Protein AF-A0A354XJ70-F1 (afdb_monomer_lite)

Radius of gyration: 15.44 Å; chains: 1; bounding box: 41×44×39 Å

pLDDT: mean 83.79, std 15.52, range [35.34, 97.5]

Structure (mmCIF, N/CA/C/O backbone):
data_AF-A0A354XJ70-F1
#
_entry.id   AF-A0A354XJ70-F1
#
loop_
_atom_site.group_PDB
_atom_site.id
_atom_site.type_symbol
_atom_site.label_atom_id
_atom_site.label_alt_id
_atom_site.label_comp_id
_atom_site.label_asym_id
_atom_site.label_entity_id
_atom_site.label_seq_id
_atom_site.pdbx_PDB_ins_code
_atom_site.Cartn_x
_atom_site.Cartn_y
_atom_site.Cartn_z
_atom_site.occupancy
_atom_site.B_iso_or_equiv
_atom_site.auth_seq_id
_atom_site.auth_comp_id
_atom_site.auth_asym_id
_atom_site.auth_atom_id
_atom_site.pdbx_PDB_model_num
ATOM 1 N N . MET A 1 1 ? -7.867 14.031 13.992 1.00 35.34 1 MET A N 1
ATOM 2 C CA . MET A 1 1 ? -6.759 14.788 13.379 1.00 35.34 1 MET A CA 1
ATOM 3 C C . MET A 1 1 ? -6.838 14.568 11.885 1.00 35.34 1 MET A C 1
ATOM 5 O O . MET A 1 1 ? -7.020 13.428 11.475 1.00 35.34 1 MET A O 1
ATOM 9 N N . SER A 1 2 ? -6.814 15.648 11.110 1.00 39.38 2 SER A N 1
ATOM 10 C CA . SER A 1 2 ? -6.895 15.632 9.650 1.00 39.38 2 SER A CA 1
ATOM 11 C C . SER A 1 2 ? -5.679 14.893 9.101 1.00 39.38 2 SER A C 1
ATOM 13 O O . SER A 1 2 ? -4.547 15.293 9.358 1.00 39.38 2 SER A O 1
ATOM 15 N N . GLN A 1 3 ? -5.914 13.779 8.419 1.00 54.03 3 GLN A N 1
ATOM 16 C CA . GLN A 1 3 ? -4.873 12.991 7.770 1.00 54.03 3 GLN A CA 1
ATOM 17 C C . GLN A 1 3 ? -4.188 13.893 6.738 1.00 54.03 3 GLN A C 1
ATOM 19 O O . GLN A 1 3 ? -4.875 14.513 5.924 1.00 54.03 3 GLN A O 1
ATOM 24 N N . ALA A 1 4 ? -2.862 14.038 6.813 1.00 54.91 4 ALA A N 1
ATOM 25 C CA . ALA A 1 4 ? -2.135 14.845 5.840 1.00 54.91 4 ALA A CA 1
ATOM 26 C C . ALA A 1 4 ? -2.405 14.288 4.430 1.00 54.91 4 ALA A C 1
ATOM 28 O O . ALA A 1 4 ? -2.408 13.063 4.257 1.00 54.91 4 ALA A O 1
ATOM 29 N N . PRO A 1 5 ? -2.671 15.144 3.430 1.00 60.88 5 PRO A N 1
ATOM 30 C CA . PRO A 1 5 ? -2.999 14.670 2.099 1.00 60.88 5 PRO A CA 1
ATOM 31 C C . PRO A 1 5 ? -1.815 13.882 1.536 1.00 60.88 5 PRO A C 1
ATOM 33 O O . PRO A 1 5 ? -0.694 14.385 1.440 1.00 60.88 5 PRO A O 1
ATOM 36 N N . LEU A 1 6 ? -2.084 12.647 1.108 1.00 66.31 6 LEU A N 1
ATOM 37 C CA . LEU A 1 6 ? -1.125 11.756 0.445 1.00 66.31 6 LEU A CA 1
ATOM 38 C C . LEU A 1 6 ? -0.556 12.369 -0.856 1.00 66.31 6 LEU A C 1
ATOM 40 O O . LEU A 1 6 ? 0.336 11.793 -1.467 1.00 66.31 6 LEU A O 1
ATOM 44 N N . GLN A 1 7 ? -1.031 13.539 -1.288 1.00 57.16 7 GLN A N 1
ATOM 45 C CA . GLN A 1 7 ? -0.558 14.313 -2.441 1.00 57.16 7 GLN A CA 1
ATOM 46 C C . GLN A 1 7 ? 0.951 14.618 -2.405 1.00 57.16 7 GLN A C 1
ATOM 48 O O . GLN A 1 7 ? 1.561 14.808 -3.455 1.00 57.16 7 GLN A O 1
ATOM 53 N N . GLN A 1 8 ? 1.563 14.657 -1.216 1.00 57.31 8 GLN A N 1
ATOM 54 C CA . GLN A 1 8 ? 3.010 14.855 -1.055 1.00 57.31 8 GLN A CA 1
ATOM 55 C C . GLN A 1 8 ? 3.828 13.557 -1.150 1.00 57.31 8 GLN A C 1
ATOM 57 O O . GLN A 1 8 ? 5.057 13.614 -1.161 1.00 57.31 8 GLN A O 1
ATOM 62 N N . PHE A 1 9 ? 3.171 12.398 -1.228 1.00 63.69 9 PHE A N 1
ATOM 63 C CA . PHE A 1 9 ? 3.837 11.106 -1.330 1.00 63.69 9 PHE A CA 1
ATOM 64 C C . PHE A 1 9 ? 4.522 10.975 -2.697 1.00 63.69 9 PHE A C 1
ATOM 66 O O . PHE A 1 9 ? 3.886 11.113 -3.744 1.00 63.69 9 PHE A O 1
ATOM 73 N N . TYR A 1 10 ? 5.833 10.737 -2.692 1.00 61.09 10 TYR A N 1
ATOM 74 C CA . TYR A 1 10 ? 6.639 10.629 -3.904 1.00 61.09 10 TYR A CA 1
ATOM 75 C C . TYR A 1 10 ? 7.762 9.632 -3.702 1.00 61.09 10 TYR A C 1
ATOM 77 O O . TYR A 1 10 ? 8.671 9.866 -2.906 1.00 61.09 10 TYR A O 1
ATOM 85 N N . ILE A 1 11 ? 7.762 8.567 -4.495 1.00 59.56 11 ILE A N 1
ATOM 86 C CA . ILE A 1 11 ? 8.884 7.640 -4.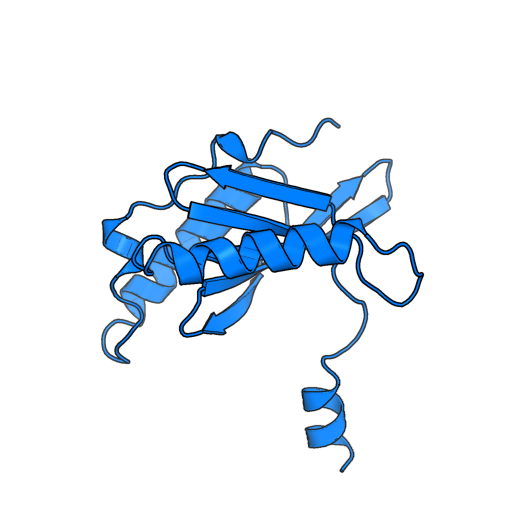541 1.00 59.56 11 ILE A CA 1
ATOM 87 C C . ILE A 1 11 ? 9.675 7.909 -5.828 1.00 59.56 11 ILE A C 1
ATOM 89 O O . ILE A 1 11 ? 9.082 7.829 -6.904 1.00 59.56 11 ILE A O 1
ATOM 93 N N . PRO A 1 12 ? 10.982 8.232 -5.750 1.00 53.38 12 PRO A N 1
ATOM 94 C CA . PRO A 1 12 ? 11.798 8.521 -6.922 1.00 53.38 12 PRO A CA 1
ATOM 95 C C . PRO A 1 12 ? 11.736 7.408 -7.970 1.00 53.38 12 PRO A C 1
ATOM 97 O O . PRO A 1 12 ? 11.971 6.235 -7.671 1.00 53.38 12 PRO A O 1
ATOM 100 N N . GLU A 1 13 ? 11.435 7.811 -9.203 1.00 51.59 13 GLU A N 1
ATOM 101 C CA . GLU A 1 13 ? 11.166 6.957 -10.364 1.00 51.59 13 GLU A CA 1
ATOM 102 C C . GLU A 1 13 ? 12.289 5.945 -10.632 1.00 51.59 13 GLU A C 1
ATOM 104 O O . GLU A 1 13 ? 12.015 4.760 -10.856 1.00 51.59 13 GLU A O 1
ATOM 109 N N . GLU A 1 14 ? 13.547 6.372 -10.463 1.00 51.81 14 GLU A N 1
ATOM 110 C CA . GLU A 1 14 ? 14.729 5.520 -10.609 1.00 51.81 14 GLU A CA 1
ATOM 111 C C . GLU A 1 14 ? 14.663 4.278 -9.716 1.00 51.81 14 GLU A C 1
ATOM 113 O O . GLU A 1 14 ? 15.073 3.209 -10.144 1.00 51.81 14 GLU A O 1
ATOM 118 N N . GLN A 1 15 ? 14.084 4.357 -8.513 1.00 50.97 15 GLN A N 1
ATOM 119 C CA . GLN A 1 15 ? 14.069 3.240 -7.562 1.00 50.97 15 GLN A CA 1
ATOM 120 C C . GLN A 1 15 ? 12.966 2.199 -7.839 1.00 50.97 15 GLN A C 1
ATOM 122 O O . GLN A 1 15 ? 12.982 1.116 -7.253 1.00 50.97 15 GLN A O 1
ATOM 127 N N . SER A 1 16 ? 12.018 2.494 -8.735 1.00 47.84 16 SER A N 1
ATOM 128 C CA . SER A 1 16 ? 10.867 1.625 -9.035 1.00 47.84 16 SER A CA 1
ATOM 129 C C . SER A 1 16 ? 11.147 0.552 -10.104 1.00 47.84 16 SER A C 1
ATOM 131 O O . SER A 1 16 ? 10.494 -0.498 -10.127 1.00 47.84 16 SER A O 1
ATOM 133 N N . VAL A 1 17 ? 12.146 0.787 -10.965 1.00 48.72 17 VAL A N 1
ATOM 134 C CA . VAL A 1 17 ? 12.510 -0.072 -12.109 1.00 48.72 17 VAL A CA 1
ATOM 135 C C . VAL A 1 17 ? 13.138 -1.399 -11.656 1.00 48.72 17 VAL A C 1
ATOM 137 O O . VAL A 1 17 ? 12.938 -2.438 -12.282 1.00 48.72 17 VAL A O 1
ATOM 140 N N . TYR A 1 18 ? 13.854 -1.411 -10.529 1.00 51.78 18 TYR A N 1
ATOM 141 C CA . TYR A 1 18 ? 14.787 -2.491 -10.159 1.00 51.78 18 TYR A CA 1
ATOM 142 C C . TYR A 1 18 ? 14.151 -3.797 -9.667 1.00 51.78 18 TYR A C 1
ATOM 144 O O . TYR A 1 18 ? 14.835 -4.708 -9.212 1.00 51.78 18 TYR A O 1
ATOM 152 N N . LEU A 1 19 ? 12.828 -3.909 -9.721 1.00 51.09 19 LEU A N 1
ATOM 153 C CA . LEU A 1 19 ? 12.083 -4.913 -8.963 1.00 51.09 19 LEU A CA 1
ATOM 154 C C . LEU A 1 19 ? 11.569 -6.068 -9.831 1.00 51.09 19 LEU A C 1
ATOM 156 O O . LEU A 1 19 ? 10.578 -6.703 -9.466 1.00 51.09 19 LEU A O 1
ATOM 160 N N . LEU A 1 20 ? 12.242 -6.305 -10.963 1.00 50.47 20 LEU A N 1
ATOM 161 C CA . LEU A 1 20 ? 11.996 -7.396 -11.914 1.00 50.47 20 LEU A CA 1
ATOM 162 C C . LEU A 1 20 ? 13.053 -8.516 -11.862 1.00 50.47 20 LEU A C 1
ATOM 164 O O . LEU A 1 20 ? 12.810 -9.575 -12.427 1.00 50.47 20 LEU A O 1
ATOM 168 N N . SER A 1 21 ? 14.187 -8.344 -11.166 1.00 48.66 21 SER A N 1
ATOM 169 C CA . SER A 1 21 ? 15.190 -9.411 -11.015 1.00 48.66 21 SER A CA 1
ATOM 170 C C . SER A 1 21 ? 15.553 -9.667 -9.548 1.00 48.66 21 SER A C 1
ATOM 172 O O . SER A 1 21 ? 15.540 -8.765 -8.710 1.00 48.66 21 SER A O 1
ATOM 174 N N . HIS A 1 22 ? 15.885 -10.921 -9.226 1.00 51.22 22 HIS A N 1
ATOM 175 C CA . HIS A 1 22 ? 16.338 -11.362 -7.899 1.00 51.22 22 HIS A CA 1
ATOM 176 C C . HIS A 1 22 ? 17.657 -10.709 -7.439 1.00 51.22 22 HIS A C 1
ATOM 178 O O . HIS A 1 22 ? 18.082 -10.932 -6.307 1.00 51.22 22 HIS A O 1
ATOM 184 N N . HIS A 1 23 ? 18.308 -9.911 -8.291 1.00 49.44 23 HIS A N 1
ATOM 185 C CA . HIS A 1 23 ? 19.694 -9.497 -8.102 1.00 49.44 23 HIS A CA 1
ATOM 186 C C . HIS A 1 23 ? 19.905 -8.300 -7.162 1.00 49.44 23 HIS A C 1
ATOM 188 O O . HIS A 1 23 ? 21.028 -8.105 -6.714 1.00 49.44 23 HIS A O 1
ATOM 194 N N . ASP A 1 24 ? 18.865 -7.542 -6.790 1.00 61.94 24 ASP A N 1
ATOM 195 C CA . ASP A 1 24 ? 19.036 -6.316 -5.990 1.00 61.94 24 ASP A CA 1
ATOM 196 C C . ASP A 1 24 ? 18.145 -6.264 -4.733 1.00 61.94 24 ASP A C 1
ATOM 198 O O . ASP A 1 24 ? 17.361 -5.337 -4.506 1.00 61.94 24 ASP A O 1
ATOM 202 N N . ALA A 1 25 ? 18.304 -7.255 -3.847 1.00 65.12 25 ALA A N 1
ATOM 203 C CA . ALA A 1 25 ? 17.643 -7.293 -2.535 1.00 65.12 25 ALA A CA 1
ATOM 204 C C . ALA A 1 25 ? 17.907 -6.031 -1.685 1.00 65.12 25 ALA A C 1
ATOM 206 O O . ALA A 1 25 ? 17.034 -5.593 -0.935 1.00 65.12 25 ALA A O 1
ATOM 207 N N . ARG A 1 26 ? 19.090 -5.415 -1.834 1.00 72.62 26 ARG A N 1
ATOM 208 C CA . ARG A 1 26 ? 19.452 -4.168 -1.145 1.00 72.62 26 ARG A CA 1
ATOM 209 C C . ARG A 1 26 ? 18.584 -2.996 -1.603 1.00 72.62 26 ARG A C 1
ATOM 211 O O . ARG A 1 26 ? 17.984 -2.337 -0.767 1.00 72.62 26 ARG A O 1
ATOM 218 N N . LYS A 1 27 ? 18.417 -2.817 -2.916 1.00 70.38 27 LYS A N 1
ATOM 219 C CA . LYS A 1 27 ? 17.598 -1.730 -3.474 1.00 70.38 27 LYS A CA 1
ATOM 220 C C . LYS A 1 27 ? 16.120 -1.894 -3.132 1.00 70.38 27 LYS A C 1
ATOM 222 O O . LYS A 1 27 ? 15.456 -0.912 -2.826 1.00 70.38 27 LYS A O 1
ATOM 227 N N . LEU A 1 28 ? 15.611 -3.132 -3.120 1.00 72.62 28 LEU A N 1
ATOM 228 C CA . LEU A 1 28 ? 14.259 -3.405 -2.620 1.00 72.62 28 LEU A CA 1
ATOM 229 C C . LEU A 1 28 ? 14.116 -2.985 -1.154 1.00 72.62 28 LEU A C 1
ATOM 231 O O . LEU A 1 28 ? 13.124 -2.357 -0.800 1.00 72.62 28 LEU A O 1
ATOM 235 N N . LYS A 1 29 ? 15.087 -3.337 -0.307 1.00 79.75 29 LYS A N 1
ATOM 236 C CA . LYS A 1 29 ? 15.071 -2.974 1.112 1.00 79.75 29 LYS A CA 1
ATOM 237 C C . LYS A 1 29 ? 15.084 -1.456 1.300 1.00 79.75 29 LYS A C 1
ATOM 239 O O . LYS A 1 29 ? 14.301 -0.952 2.099 1.00 79.75 29 LYS A O 1
ATOM 244 N N . ASP A 1 30 ? 15.910 -0.748 0.537 1.00 81.25 30 ASP A N 1
ATOM 245 C CA . ASP A 1 30 ? 16.002 0.713 0.589 1.00 81.25 30 ASP A CA 1
ATOM 246 C C . ASP A 1 30 ? 14.689 1.370 0.129 1.00 81.25 30 ASP A C 1
ATOM 248 O O . ASP A 1 30 ? 14.183 2.279 0.785 1.00 81.25 30 ASP A O 1
ATOM 252 N N . TRP A 1 31 ? 14.073 0.847 -0.937 1.00 79.38 31 TRP A N 1
ATOM 253 C CA . TRP A 1 31 ? 12.768 1.298 -1.427 1.00 79.38 31 TRP A CA 1
ATOM 254 C C . TRP A 1 31 ? 11.656 1.082 -0.391 1.00 79.38 31 TRP A C 1
ATOM 256 O O . TRP A 1 31 ? 10.863 1.983 -0.118 1.00 79.38 31 TRP A O 1
ATOM 266 N N . VAL A 1 32 ? 11.619 -0.099 0.236 1.00 85.00 32 VAL A N 1
ATOM 267 C CA . VAL A 1 32 ? 10.662 -0.422 1.308 1.00 85.00 32 VAL A CA 1
ATOM 268 C C . VAL A 1 32 ? 10.848 0.518 2.496 1.00 85.00 32 VAL A C 1
ATOM 270 O O . VAL A 1 32 ? 9.861 1.060 2.992 1.00 85.00 32 VAL A O 1
ATOM 273 N N . ALA A 1 33 ? 12.093 0.762 2.909 1.00 88.25 33 ALA A N 1
ATOM 274 C CA . ALA A 1 33 ? 12.410 1.670 4.005 1.00 88.25 33 ALA A CA 1
ATOM 275 C C . ALA A 1 33 ? 11.981 3.113 3.697 1.00 88.25 33 ALA A C 1
ATOM 277 O O . ALA A 1 33 ? 11.409 3.780 4.560 1.00 88.25 33 ALA A O 1
ATOM 278 N N . LEU A 1 34 ? 12.186 3.583 2.463 1.00 87.44 34 LEU A N 1
ATOM 279 C CA . LEU A 1 34 ? 11.737 4.905 2.029 1.00 87.44 34 LEU A CA 1
ATOM 280 C C . LEU A 1 34 ? 10.207 5.030 2.093 1.00 87.44 34 LEU A C 1
ATOM 282 O O . LEU A 1 34 ? 9.693 6.011 2.629 1.00 87.44 34 LEU A O 1
ATOM 286 N N . CYS A 1 35 ? 9.476 4.026 1.603 1.00 87.12 35 CYS A N 1
ATOM 287 C CA . CYS A 1 35 ? 8.012 4.013 1.657 1.00 87.12 35 CYS A CA 1
ATOM 288 C C . CYS A 1 35 ? 7.498 4.006 3.098 1.00 87.12 35 CYS A C 1
ATOM 290 O O . CYS A 1 35 ? 6.580 4.753 3.437 1.00 87.12 35 CYS A O 1
ATOM 292 N N . GLN A 1 36 ? 8.112 3.188 3.959 1.00 92.12 36 GLN A N 1
ATOM 293 C CA . GLN A 1 36 ? 7.804 3.151 5.386 1.00 92.12 36 GLN A CA 1
ATOM 294 C C . GLN A 1 36 ? 8.048 4.512 6.045 1.00 92.12 36 GLN A C 1
ATOM 296 O O . GLN A 1 36 ? 7.197 4.977 6.797 1.00 92.12 36 GLN A O 1
ATOM 301 N N . ALA A 1 37 ? 9.161 5.181 5.732 1.00 91.56 37 ALA A N 1
ATOM 302 C CA . ALA A 1 37 ? 9.466 6.505 6.266 1.00 91.56 37 ALA A CA 1
ATOM 303 C C . ALA A 1 37 ? 8.444 7.564 5.817 1.00 91.56 37 ALA A C 1
ATOM 305 O O . ALA A 1 37 ? 7.976 8.346 6.642 1.00 91.56 37 ALA A O 1
ATOM 306 N N . GLN A 1 38 ? 8.042 7.561 4.543 1.00 89.62 38 GLN A N 1
ATOM 307 C CA . GLN A 1 38 ? 7.035 8.498 4.033 1.00 89.62 38 GLN A CA 1
ATOM 308 C C . GLN A 1 38 ? 5.651 8.256 4.644 1.00 89.62 38 GLN A C 1
ATOM 310 O O . GLN A 1 38 ? 4.991 9.198 5.075 1.00 89.62 38 GLN A O 1
ATOM 315 N N . LEU A 1 39 ? 5.215 6.997 4.754 1.00 92.44 39 LEU A N 1
ATOM 316 C CA . LEU A 1 39 ? 3.968 6.665 5.448 1.00 92.44 39 LEU A CA 1
ATOM 317 C C . LEU A 1 39 ? 4.036 7.053 6.937 1.00 92.44 39 LEU A C 1
ATOM 319 O O . LEU A 1 39 ? 3.055 7.553 7.486 1.00 92.44 39 LEU A O 1
ATOM 323 N N . ALA A 1 40 ? 5.192 6.905 7.588 1.00 94.25 40 ALA A N 1
ATOM 324 C CA . ALA A 1 40 ? 5.369 7.349 8.967 1.00 94.25 40 ALA A CA 1
ATOM 325 C C . ALA A 1 40 ? 5.236 8.875 9.110 1.00 94.25 40 ALA A C 1
ATOM 327 O O . ALA A 1 40 ? 4.563 9.347 10.024 1.00 94.25 40 ALA A O 1
ATOM 328 N N . GLN A 1 41 ? 5.799 9.650 8.176 1.00 91.81 41 GLN A N 1
ATOM 329 C CA . GLN A 1 41 ? 5.655 11.113 8.141 1.00 91.81 41 GLN A CA 1
ATOM 330 C C . GLN A 1 41 ? 4.201 11.567 7.959 1.00 91.81 41 GLN A C 1
ATOM 332 O O . GLN A 1 41 ? 3.812 12.611 8.475 1.00 91.81 41 GLN A O 1
ATOM 337 N N . LEU A 1 42 ? 3.378 10.763 7.282 1.00 90.06 42 LEU A N 1
ATOM 338 C CA . LEU A 1 42 ? 1.940 11.005 7.130 1.00 90.06 42 LEU A CA 1
ATOM 339 C C . LEU A 1 42 ? 1.113 10.605 8.368 1.00 90.06 42 LEU A C 1
ATOM 341 O O . LEU A 1 42 ? -0.111 10.732 8.357 1.00 90.06 42 LEU A O 1
ATOM 345 N N . GLY A 1 43 ? 1.763 10.139 9.440 1.00 92.75 43 GLY A N 1
ATOM 346 C CA . GLY A 1 43 ? 1.126 9.794 10.711 1.00 92.75 43 GLY A CA 1
ATOM 347 C C . GLY A 1 43 ? 0.695 8.331 10.837 1.00 92.75 43 GLY A C 1
ATOM 348 O O . GLY A 1 43 ? -0.019 7.989 11.782 1.00 92.75 43 GLY A O 1
ATOM 349 N N . TYR A 1 44 ? 1.112 7.456 9.917 1.00 95.56 44 TYR A N 1
ATOM 350 C CA . TYR A 1 44 ? 0.872 6.019 10.041 1.00 95.56 44 TYR A CA 1
ATOM 351 C C . TYR A 1 44 ? 1.956 5.332 10.878 1.00 95.56 44 TYR A C 1
ATOM 353 O O . TYR A 1 44 ? 3.096 5.769 10.977 1.00 95.56 44 TYR A O 1
ATOM 361 N N . SER A 1 45 ? 1.599 4.205 11.480 1.00 96.31 45 SER A N 1
ATOM 362 C CA . SER A 1 45 ? 2.465 3.392 12.336 1.00 96.31 45 SER A CA 1
ATOM 363 C C . SER A 1 45 ? 2.254 1.903 12.066 1.00 96.31 45 SER A C 1
ATOM 365 O O . SER A 1 45 ? 1.247 1.521 11.464 1.00 96.31 45 SER A O 1
ATOM 367 N N . ASN A 1 46 ? 3.167 1.052 12.548 1.00 95.75 46 ASN A N 1
ATOM 368 C CA . ASN A 1 46 ? 3.156 -0.399 12.297 1.00 95.75 46 ASN A CA 1
ATOM 369 C C . ASN A 1 46 ? 3.137 -0.713 10.792 1.00 95.75 46 ASN A C 1
ATOM 371 O O . ASN A 1 46 ? 2.286 -1.464 10.319 1.00 95.75 46 ASN A O 1
ATOM 375 N N . ILE A 1 47 ? 4.019 -0.047 10.041 1.00 96.50 47 ILE A N 1
ATOM 376 C CA . ILE A 1 47 ? 4.016 -0.105 8.582 1.00 96.50 47 ILE A CA 1
ATOM 377 C C . ILE A 1 47 ? 4.811 -1.321 8.114 1.00 96.50 47 ILE A C 1
ATOM 379 O O . ILE A 1 47 ? 5.997 -1.450 8.415 1.00 96.50 47 ILE A O 1
ATOM 383 N N . GLU A 1 48 ? 4.180 -2.181 7.330 1.00 94.44 48 GLU A N 1
ATOM 384 C CA . GLU A 1 48 ? 4.760 -3.436 6.849 1.00 94.44 48 GLU A CA 1
ATOM 385 C C . GLU A 1 48 ? 4.469 -3.634 5.362 1.00 94.44 48 GLU A C 1
ATOM 387 O O . GLU A 1 48 ? 3.370 -3.341 4.899 1.00 94.44 48 GLU A O 1
ATOM 392 N N . LEU A 1 49 ? 5.446 -4.140 4.603 1.00 92.12 49 LEU A N 1
ATOM 393 C CA . LEU A 1 49 ? 5.201 -4.619 3.244 1.00 92.12 49 LEU A CA 1
ATOM 394 C C . LEU A 1 49 ? 4.496 -5.979 3.340 1.00 92.12 49 LEU A C 1
ATOM 396 O O . LEU A 1 49 ? 5.094 -6.949 3.796 1.00 92.12 49 LEU A O 1
ATOM 400 N N . ILE A 1 50 ? 3.245 -6.046 2.892 1.00 91.62 50 ILE A N 1
ATOM 401 C CA . ILE A 1 50 ? 2.408 -7.258 2.942 1.00 91.62 50 ILE A CA 1
ATOM 402 C C . ILE A 1 50 ? 2.208 -7.903 1.569 1.00 91.62 50 ILE A C 1
ATOM 404 O O . ILE A 1 50 ? 1.691 -9.012 1.478 1.00 91.62 50 ILE A O 1
ATOM 408 N N . GLY A 1 51 ? 2.613 -7.225 0.494 1.00 88.19 51 GLY A N 1
ATOM 409 C CA . GLY A 1 51 ? 2.519 -7.757 -0.858 1.00 88.19 51 GLY A CA 1
ATOM 410 C C . GLY A 1 51 ? 3.451 -7.043 -1.827 1.00 88.19 51 GLY A C 1
ATOM 411 O O . GLY A 1 51 ? 3.674 -5.837 -1.744 1.00 88.19 51 GLY A O 1
ATOM 412 N N . LYS A 1 52 ? 3.995 -7.801 -2.774 1.00 87.56 52 LYS A N 1
ATOM 413 C CA . LYS A 1 52 ? 4.819 -7.302 -3.876 1.00 87.56 52 LYS A CA 1
ATOM 414 C C . LYS A 1 52 ? 4.528 -8.145 -5.107 1.00 87.56 52 LYS A C 1
ATOM 416 O O . LYS A 1 52 ? 4.513 -9.367 -5.017 1.00 87.56 52 LYS A O 1
ATOM 421 N N . GLY A 1 53 ? 4.370 -7.499 -6.258 1.00 80.38 53 GLY A N 1
ATOM 422 C CA . GLY A 1 53 ? 4.144 -8.200 -7.517 1.00 80.38 53 GLY A CA 1
ATOM 423 C C . GLY A 1 53 ? 4.567 -7.404 -8.743 1.00 80.38 53 GLY A C 1
ATOM 42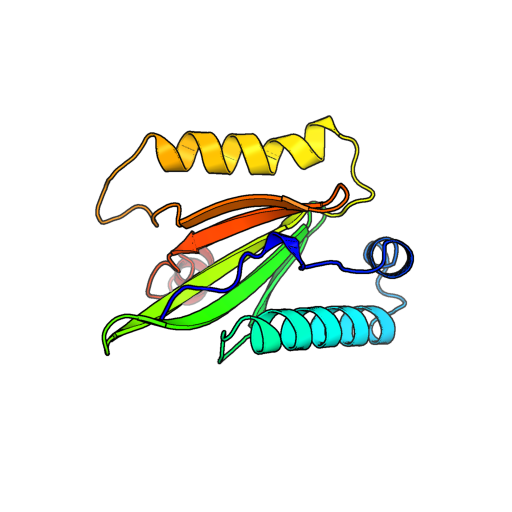4 O O . GLY A 1 53 ? 5.232 -6.364 -8.649 1.00 80.38 53 GLY A O 1
ATOM 425 N N . ALA A 1 54 ? 4.168 -7.908 -9.910 1.00 79.44 54 ALA A N 1
ATOM 426 C CA . ALA A 1 54 ? 4.409 -7.263 -11.198 1.00 79.44 54 ALA A CA 1
ATOM 427 C C . ALA A 1 54 ? 3.735 -5.885 -11.293 1.00 79.44 54 ALA A C 1
ATOM 429 O O . ALA A 1 54 ? 4.301 -4.969 -11.877 1.00 79.44 54 ALA A O 1
ATOM 430 N N . TYR A 1 55 ? 2.573 -5.717 -10.657 1.00 84.75 55 TYR A N 1
ATOM 431 C CA . TYR A 1 55 ? 1.769 -4.497 -10.762 1.00 84.75 55 TYR A CA 1
ATOM 432 C C . TYR A 1 55 ? 2.102 -3.425 -9.718 1.00 84.75 55 TYR A C 1
ATOM 434 O O . TYR A 1 55 ? 1.774 -2.254 -9.902 1.00 84.75 55 TYR A O 1
ATOM 442 N N . GLY A 1 56 ? 2.766 -3.789 -8.619 1.00 87.94 56 GLY A N 1
ATOM 443 C CA . GLY A 1 56 ? 2.914 -2.850 -7.517 1.00 87.94 56 GLY A CA 1
ATOM 444 C C . GLY A 1 56 ? 3.376 -3.444 -6.201 1.00 87.94 56 GLY A C 1
ATOM 445 O O . GLY A 1 56 ? 3.871 -4.575 -6.125 1.00 87.94 56 GLY A O 1
ATOM 446 N N . PHE A 1 57 ? 3.179 -2.635 -5.167 1.00 90.00 57 PHE A N 1
ATOM 447 C CA . PHE A 1 57 ? 3.533 -2.916 -3.783 1.00 90.00 57 PHE A CA 1
ATOM 448 C C . PHE A 1 57 ? 2.342 -2.640 -2.888 1.00 90.00 57 PHE A C 1
ATOM 450 O O . PHE A 1 57 ? 1.580 -1.701 -3.120 1.00 90.00 57 PHE A O 1
ATOM 457 N N . VAL A 1 58 ? 2.206 -3.456 -1.854 1.00 93.50 58 VAL A N 1
ATOM 458 C CA . VAL A 1 58 ? 1.118 -3.372 -0.895 1.00 93.50 58 VAL A CA 1
ATOM 459 C C . VAL A 1 58 ? 1.716 -3.268 0.493 1.00 93.50 58 VAL A C 1
ATOM 461 O O . VAL A 1 58 ? 2.425 -4.172 0.940 1.00 93.50 58 VAL A O 1
ATOM 464 N N . PHE A 1 59 ? 1.418 -2.171 1.172 1.00 95.62 59 PHE A N 1
ATOM 465 C CA . PHE A 1 59 ? 1.780 -1.962 2.564 1.00 95.62 59 PHE A CA 1
ATOM 466 C C . PHE A 1 59 ? 0.540 -2.026 3.436 1.00 95.62 59 PHE A C 1
ATOM 468 O O . PHE A 1 59 ? -0.537 -1.619 3.011 1.00 95.62 59 PHE A O 1
ATOM 475 N N . ALA A 1 60 ? 0.693 -2.485 4.669 1.00 96.69 60 ALA A N 1
ATOM 476 C CA . ALA A 1 60 ? -0.282 -2.232 5.712 1.00 96.69 60 ALA A CA 1
ATOM 477 C C . ALA A 1 60 ? 0.261 -1.202 6.696 1.00 96.69 60 ALA A C 1
ATOM 479 O O . ALA A 1 60 ? 1.470 -1.047 6.838 1.00 96.69 60 ALA A O 1
ATOM 480 N N . GLY A 1 61 ? -0.639 -0.507 7.379 1.00 96.81 61 GLY A N 1
ATOM 481 C CA . GLY A 1 61 ? -0.301 0.421 8.448 1.00 96.81 61 GLY A CA 1
ATOM 482 C C . GLY A 1 61 ? -1.504 0.692 9.337 1.00 96.81 61 GLY A C 1
ATOM 483 O O . GLY A 1 61 ? -2.588 0.143 9.142 1.00 96.81 61 GLY A O 1
ATOM 484 N N . SER A 1 62 ? -1.317 1.531 10.345 1.00 96.69 62 SER A N 1
ATOM 485 C CA . SER A 1 62 ? -2.372 1.898 11.286 1.00 96.69 62 SER A CA 1
ATOM 486 C C . SER A 1 62 ? -2.248 3.345 11.732 1.00 96.69 62 SER A C 1
ATOM 488 O O . SER A 1 62 ? -1.140 3.865 11.841 1.00 96.69 62 SER A O 1
ATOM 490 N N . ALA A 1 63 ? -3.376 3.981 12.018 1.00 95.94 63 ALA A N 1
ATOM 491 C CA . ALA A 1 63 ? -3.430 5.331 12.565 1.00 95.94 63 ALA A CA 1
ATOM 492 C C . ALA A 1 63 ? -4.542 5.432 13.610 1.00 95.94 63 ALA A C 1
ATOM 494 O O . ALA A 1 63 ? -5.510 4.671 13.582 1.00 95.94 63 ALA A O 1
ATOM 495 N N . TRP A 1 64 ? -4.406 6.380 14.531 1.00 93.31 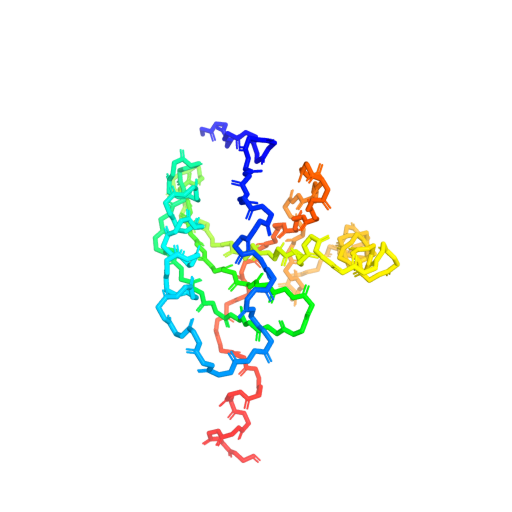64 TRP A N 1
ATOM 496 C CA . TRP A 1 64 ? -5.444 6.679 15.511 1.00 93.31 64 TRP A CA 1
ATOM 497 C C . TRP A 1 64 ? -6.461 7.649 14.911 1.00 93.31 64 TRP A C 1
ATOM 499 O O . TRP A 1 64 ? -6.123 8.772 14.537 1.00 93.31 64 TRP A O 1
ATOM 509 N N . GLN A 1 65 ? -7.718 7.228 14.848 1.00 86.44 65 GLN A N 1
ATOM 510 C CA . GLN A 1 65 ? -8.843 8.052 14.429 1.00 86.44 65 GLN A CA 1
ATOM 511 C C . GLN A 1 65 ? -9.873 8.101 15.551 1.00 86.44 65 GLN A C 1
ATOM 513 O O . GLN A 1 65 ? -10.389 7.073 15.968 1.00 86.44 65 GLN A O 1
ATOM 518 N N . GLN A 1 66 ? -10.147 9.305 16.062 1.00 88.38 66 GLN A N 1
ATOM 519 C CA . GLN A 1 66 ? -11.146 9.533 17.119 1.00 88.38 66 GLN A CA 1
ATOM 520 C C . GLN A 1 66 ? -10.965 8.611 18.348 1.00 88.38 66 GLN A C 1
ATOM 522 O O . GLN A 1 66 ? -11.931 8.158 18.947 1.00 88.38 66 GLN A O 1
ATOM 527 N N . GLY A 1 67 ? -9.713 8.312 18.717 1.00 89.94 67 GLY A N 1
ATOM 528 C CA . GLY A 1 67 ? -9.389 7.430 19.847 1.00 89.94 67 GLY A CA 1
ATOM 529 C C . GLY A 1 67 ? -9.422 5.929 19.533 1.00 89.94 67 GLY A C 1
ATOM 530 O O . GLY A 1 67 ? -9.050 5.131 20.386 1.00 89.94 67 GLY A O 1
ATOM 531 N N . VAL A 1 68 ? -9.787 5.533 18.311 1.00 91.06 68 VAL A N 1
ATOM 532 C CA . VAL A 1 68 ? -9.792 4.137 17.854 1.00 91.06 68 VAL A CA 1
ATOM 533 C C . VAL A 1 68 ? -8.638 3.904 16.880 1.00 91.06 68 VAL A C 1
ATOM 535 O O . VAL A 1 68 ? -8.348 4.734 16.017 1.00 91.06 68 VAL A O 1
ATOM 538 N N . LYS A 1 69 ? -7.950 2.766 17.011 1.00 93.62 69 LYS A N 1
ATOM 539 C CA . LYS A 1 69 ? -6.893 2.369 16.077 1.00 93.62 69 LYS A CA 1
ATOM 540 C C . LYS A 1 69 ? -7.520 1.799 14.804 1.00 93.62 69 LYS A C 1
ATOM 542 O O . LYS A 1 69 ? -8.102 0.721 14.827 1.00 93.62 69 LYS A O 1
ATOM 547 N N . ALA A 1 70 ? -7.372 2.519 13.699 1.00 95.06 70 ALA A N 1
ATOM 548 C CA . ALA A 1 70 ? -7.791 2.085 12.374 1.00 95.06 70 ALA A CA 1
ATOM 549 C C . ALA A 1 70 ? -6.612 1.455 11.623 1.00 95.06 70 ALA A C 1
ATOM 551 O O . ALA A 1 70 ? -5.466 1.897 11.763 1.00 95.06 70 ALA A O 1
ATOM 552 N N . HIS A 1 71 ? -6.895 0.431 10.819 1.00 96.56 71 HIS A N 1
ATOM 553 C CA . HIS A 1 71 ? -5.906 -0.299 10.032 1.00 96.56 71 HIS A CA 1
ATOM 554 C C . HIS A 1 71 ? -6.155 -0.106 8.538 1.00 96.56 71 HIS A C 1
ATOM 556 O O . HIS A 1 71 ? -7.287 -0.196 8.068 1.00 96.56 71 HIS A O 1
ATOM 562 N N . TYR A 1 72 ? -5.075 0.118 7.800 1.00 97.50 72 TYR A N 1
ATOM 563 C CA . TYR A 1 72 ? -5.097 0.501 6.396 1.00 97.50 72 TYR A CA 1
ATOM 564 C C . TYR A 1 72 ? -4.250 -0.437 5.559 1.00 97.50 72 TYR A C 1
ATOM 566 O O . TYR A 1 72 ? -3.261 -1.001 6.040 1.00 97.50 72 TYR A O 1
ATOM 574 N N . VAL A 1 73 ? -4.619 -0.526 4.289 1.00 97.19 73 VAL A N 1
ATOM 575 C CA . VAL A 1 73 ? -3.809 -1.077 3.212 1.00 97.19 73 VAL A CA 1
ATOM 576 C C . VAL A 1 73 ? -3.547 0.031 2.197 1.00 97.19 73 VAL A C 1
ATOM 578 O O . VAL A 1 73 ? -4.469 0.726 1.778 1.00 97.19 73 VAL A O 1
ATOM 581 N N . PHE A 1 74 ? -2.286 0.174 1.803 1.00 95.88 74 PHE A N 1
ATOM 582 C CA . PHE A 1 74 ? -1.807 1.099 0.784 1.00 95.88 74 PHE A CA 1
ATOM 583 C C . PHE A 1 74 ? -1.318 0.287 -0.405 1.00 95.88 74 PHE A C 1
ATOM 585 O O . PHE A 1 74 ? -0.362 -0.481 -0.280 1.00 95.88 74 PHE A O 1
ATOM 592 N N . LYS A 1 75 ? -1.959 0.454 -1.555 1.00 94.50 75 LYS A N 1
ATOM 593 C CA . LYS A 1 75 ? -1.549 -0.153 -2.817 1.00 94.50 75 LYS A CA 1
ATOM 594 C C . LYS A 1 75 ? -0.916 0.920 -3.687 1.00 94.50 75 LYS A C 1
ATOM 596 O O . LYS A 1 75 ? -1.547 1.932 -3.970 1.00 94.50 75 LYS A O 1
ATOM 601 N N . PHE A 1 76 ? 0.318 0.683 -4.109 1.00 90.75 76 PHE A N 1
ATOM 602 C CA . PHE A 1 76 ? 1.083 1.577 -4.971 1.00 90.75 76 PHE A CA 1
ATOM 603 C C . PHE A 1 76 ? 1.311 0.894 -6.312 1.00 90.75 76 PHE A C 1
ATOM 605 O O . PHE A 1 76 ? 1.893 -0.196 -6.346 1.00 90.75 76 PHE A O 1
ATOM 612 N N . SER A 1 77 ? 0.902 1.528 -7.412 1.00 88.94 77 SER A N 1
ATOM 613 C CA . SER A 1 77 ? 1.286 1.056 -8.742 1.00 88.94 77 SER A CA 1
ATOM 614 C C . SER A 1 77 ? 2.775 1.308 -8.986 1.00 88.94 77 SER A C 1
ATOM 616 O O . SER A 1 77 ? 3.400 2.188 -8.382 1.00 88.94 77 SER A O 1
ATOM 618 N N . ARG A 1 78 ? 3.387 0.525 -9.873 1.00 85.56 78 ARG A N 1
ATOM 619 C CA . ARG A 1 78 ? 4.705 0.883 -10.410 1.00 85.56 78 ARG A CA 1
ATOM 620 C C . ARG A 1 78 ? 4.521 1.989 -11.442 1.00 85.56 78 ARG A C 1
ATOM 622 O O . ARG A 1 78 ? 3.788 1.809 -12.408 1.00 85.56 78 ARG A O 1
ATOM 629 N N . ILE A 1 79 ? 5.234 3.095 -11.263 1.00 83.12 79 ILE A N 1
ATOM 630 C CA . ILE A 1 79 ? 5.214 4.239 -12.188 1.00 83.12 79 ILE A CA 1
ATOM 631 C C . ILE A 1 79 ? 5.704 3.875 -13.602 1.00 83.12 79 ILE A C 1
ATOM 633 O O . ILE A 1 79 ? 5.305 4.495 -14.577 1.00 83.12 79 ILE A O 1
ATOM 637 N N . THR A 1 80 ? 6.508 2.815 -13.725 1.00 82.38 80 THR A N 1
ATOM 638 C CA . THR A 1 80 ? 7.051 2.317 -14.998 1.00 82.38 80 THR A CA 1
ATOM 639 C C . THR A 1 80 ? 6.073 1.462 -15.800 1.00 82.38 80 THR A C 1
ATOM 641 O O . THR A 1 80 ? 6.391 1.052 -16.916 1.00 82.38 80 THR A O 1
ATOM 644 N N . LEU A 1 81 ? 4.901 1.136 -15.244 1.00 83.50 81 LEU A N 1
ATOM 645 C CA . LEU A 1 81 ? 3.907 0.353 -15.968 1.00 83.50 81 LEU A CA 1
ATOM 646 C C . LEU A 1 81 ? 3.289 1.172 -17.103 1.00 83.50 81 LEU A C 1
ATOM 648 O O . LEU A 1 81 ? 3.086 2.374 -16.941 1.00 83.50 81 LEU A O 1
ATOM 652 N N . PRO A 1 82 ? 2.895 0.526 -18.212 1.00 87.00 82 PRO A N 1
ATOM 653 C CA . PRO A 1 82 ? 1.993 1.124 -19.185 1.00 87.00 82 PRO A CA 1
ATOM 654 C C . PRO A 1 82 ? 0.763 1.752 -18.519 1.00 87.00 82 PRO A C 1
ATOM 656 O O . PRO A 1 82 ? 0.207 1.179 -17.580 1.00 87.00 82 PRO A O 1
ATOM 659 N N . THR A 1 83 ? 0.299 2.889 -19.042 1.00 84.38 83 THR A N 1
ATOM 660 C CA . THR A 1 83 ? -0.819 3.659 -18.471 1.00 84.38 83 THR A CA 1
ATOM 661 C C . THR A 1 83 ? -2.056 2.801 -18.203 1.00 84.38 83 THR A C 1
ATOM 663 O O . THR A 1 83 ? -2.560 2.815 -17.087 1.00 84.38 83 THR A O 1
ATOM 666 N N . HIS A 1 84 ? -2.458 1.959 -19.160 1.00 87.12 84 HIS A N 1
ATOM 667 C CA . HIS A 1 84 ? -3.617 1.069 -19.016 1.00 87.12 84 HIS A CA 1
ATOM 668 C C . HIS A 1 84 ? -3.496 0.056 -17.861 1.00 87.12 84 HIS A C 1
ATOM 670 O O . HIS A 1 84 ? -4.498 -0.470 -17.388 1.00 87.12 84 HIS A O 1
ATOM 676 N N . LEU A 1 85 ? -2.275 -0.260 -17.408 1.00 86.00 85 LEU A N 1
ATOM 677 C CA . LEU A 1 85 ? -2.045 -1.099 -16.227 1.00 86.00 85 LEU A CA 1
ATOM 678 C C . LEU A 1 85 ? -2.029 -0.281 -14.937 1.00 86.00 85 LEU A C 1
ATOM 680 O O . LEU A 1 85 ? -2.431 -0.796 -13.898 1.00 86.00 85 LEU A O 1
ATOM 684 N N . GLN A 1 86 ? -1.594 0.980 -14.987 1.00 82.06 86 GLN A N 1
ATOM 685 C CA . GLN A 1 86 ? -1.726 1.892 -13.848 1.00 82.06 86 GLN A CA 1
ATOM 686 C C . GLN A 1 86 ? -3.204 2.198 -13.557 1.00 82.06 86 GLN A C 1
ATOM 688 O O . GLN A 1 86 ? -3.610 2.199 -12.396 1.00 82.06 86 GLN A O 1
ATOM 693 N N . GLU A 1 87 ? -4.007 2.379 -14.610 1.00 87.56 87 GLU A N 1
ATOM 694 C CA . GLU A 1 87 ? -5.454 2.635 -14.548 1.00 87.56 87 GLU A CA 1
ATOM 695 C C . GLU A 1 87 ? -6.242 1.480 -13.912 1.00 87.56 87 GLU A C 1
ATOM 697 O O . GLU A 1 87 ? -7.288 1.714 -13.321 1.00 87.56 87 GLU A O 1
ATOM 702 N N . ARG A 1 88 ? -5.717 0.245 -13.893 1.00 91.81 88 ARG A N 1
ATOM 703 C CA . ARG A 1 88 ? -6.373 -0.871 -13.181 1.00 91.81 88 ARG A CA 1
ATOM 704 C C . ARG A 1 88 ? -6.549 -0.617 -11.688 1.00 91.81 88 ARG A C 1
ATOM 706 O O . ARG A 1 88 ? -7.513 -1.097 -11.101 1.00 91.81 88 ARG A O 1
ATOM 713 N N . LEU A 1 89 ? -5.638 0.135 -11.068 1.00 92.94 89 LEU A N 1
ATOM 714 C CA . LEU A 1 89 ? -5.777 0.490 -9.656 1.00 92.94 89 LEU A CA 1
ATOM 715 C C . LEU A 1 89 ? -6.858 1.564 -9.441 1.00 92.94 89 LEU A C 1
ATOM 717 O O . LEU A 1 89 ? -7.484 1.602 -8.385 1.00 92.94 89 LEU A O 1
ATOM 721 N N . GLU A 1 90 ? -7.089 2.409 -10.445 1.00 94.12 90 GLU A N 1
ATOM 722 C CA . GLU A 1 90 ? -8.198 3.368 -10.477 1.00 94.12 90 GLU A CA 1
ATOM 723 C C . GLU A 1 90 ? -9.537 2.663 -10.652 1.00 94.12 90 GLU A C 1
ATOM 725 O O . GLU A 1 90 ? -10.475 2.936 -9.913 1.00 94.12 90 GLU A O 1
ATOM 730 N N . GLU A 1 91 ? -9.605 1.702 -11.577 1.00 95.06 91 GLU A N 1
ATOM 731 C CA . GLU A 1 91 ? -10.777 0.844 -11.758 1.00 95.06 91 GLU A CA 1
ATOM 732 C C . GLU A 1 91 ? -11.109 0.084 -10.467 1.00 95.06 91 GLU A C 1
ATOM 734 O O . GLU A 1 91 ? -12.275 0.002 -10.087 1.00 95.06 91 GLU A O 1
ATOM 739 N N . GLU A 1 92 ? -10.100 -0.440 -9.758 1.00 95.69 92 GLU A N 1
ATOM 740 C CA . GLU A 1 92 ? -10.298 -1.080 -8.453 1.00 95.69 92 GLU A CA 1
ATOM 741 C C . GLU A 1 92 ? -10.896 -0.105 -7.432 1.00 95.69 92 GLU A C 1
ATOM 743 O O . GLU A 1 92 ? -11.865 -0.446 -6.752 1.00 95.69 92 GLU A O 1
ATOM 748 N N . ALA A 1 93 ? -10.348 1.108 -7.337 1.00 96.56 93 ALA A N 1
ATOM 749 C CA . ALA A 1 93 ? -10.876 2.134 -6.449 1.00 96.56 93 ALA A CA 1
ATOM 750 C C . ALA A 1 93 ? -12.325 2.488 -6.796 1.00 96.56 93 ALA A C 1
ATOM 752 O O . ALA A 1 93 ? -13.173 2.510 -5.909 1.00 96.56 93 ALA A O 1
ATOM 753 N N . PHE A 1 94 ? -12.616 2.694 -8.082 1.00 96.50 94 PHE A N 1
ATOM 754 C CA . PHE A 1 94 ? -13.962 2.969 -8.567 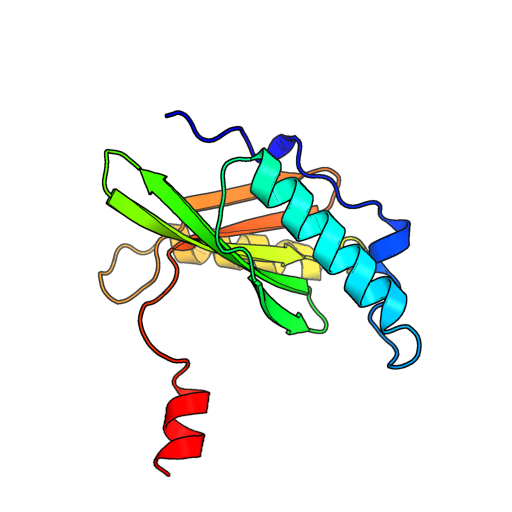1.00 96.50 94 PHE A CA 1
ATOM 755 C C . PHE A 1 94 ? -14.923 1.843 -8.182 1.00 96.50 94 PHE A C 1
ATOM 757 O O . PHE A 1 94 ? -15.953 2.107 -7.579 1.00 96.50 94 PHE A O 1
ATOM 764 N N . MET A 1 95 ? -14.577 0.579 -8.441 1.00 96.81 95 MET A N 1
ATOM 765 C CA . MET A 1 95 ? -15.429 -0.557 -8.068 1.00 96.81 95 MET A CA 1
ATOM 766 C C . MET A 1 95 ? -15.665 -0.653 -6.554 1.00 96.81 95 MET A C 1
ATOM 768 O O . MET A 1 95 ? -16.778 -0.976 -6.138 1.00 96.81 95 MET A O 1
ATOM 772 N N . LEU A 1 96 ? -14.647 -0.373 -5.732 1.00 96.56 96 LEU A N 1
ATOM 773 C CA . LEU A 1 96 ? -14.776 -0.364 -4.272 1.00 96.56 96 LEU A CA 1
ATOM 774 C C . LEU A 1 96 ? -15.661 0.781 -3.760 1.00 96.56 96 LEU A C 1
ATOM 776 O O . LEU A 1 96 ? -16.355 0.589 -2.765 1.00 96.56 96 LEU A O 1
ATOM 780 N N . ASP A 1 97 ? -15.669 1.938 -4.427 1.00 96.69 97 ASP A N 1
ATOM 781 C CA . ASP A 1 97 ? -16.525 3.080 -4.065 1.00 96.69 97 ASP A CA 1
ATOM 782 C C . ASP A 1 97 ? -18.020 2.781 -4.276 1.00 96.69 97 ASP A C 1
ATOM 784 O O . ASP A 1 97 ? -18.884 3.272 -3.552 1.00 96.69 97 ASP A O 1
ATOM 788 N N . GLN A 1 98 ? -18.334 1.892 -5.223 1.00 97.25 98 GLN A N 1
ATOM 789 C CA . GLN A 1 98 ? -19.713 1.525 -5.559 1.00 97.25 98 GLN A CA 1
ATOM 790 C C . GLN A 1 98 ? -20.362 0.555 -4.560 1.00 97.25 98 GLN A C 1
ATOM 792 O O . GLN A 1 98 ? -21.537 0.211 -4.718 1.00 97.25 98 GLN A O 1
ATOM 797 N N . VAL A 1 99 ? -19.631 0.073 -3.549 1.00 94.81 99 VAL A N 1
ATOM 798 C CA . VAL A 1 99 ? -20.123 -0.945 -2.612 1.00 94.81 99 VAL A CA 1
ATOM 799 C C . VAL A 1 99 ? -19.968 -0.516 -1.154 1.00 94.81 99 VAL A C 1
ATOM 801 O O . VAL A 1 99 ? -18.922 -0.058 -0.711 1.00 94.81 99 VAL A O 1
ATOM 804 N N . SER A 1 100 ? -21.017 -0.741 -0.361 1.00 95.00 100 SER A N 1
ATOM 805 C CA . SER A 1 100 ? -20.997 -0.543 1.092 1.00 95.00 100 SER A CA 1
ATOM 806 C C . SER A 1 100 ? -21.519 -1.800 1.776 1.00 95.00 100 SER A C 1
ATOM 808 O O . SER A 1 100 ? -22.725 -2.016 1.890 1.00 95.00 100 SER A O 1
ATOM 810 N N . HIS A 1 101 ? -20.602 -2.682 2.176 1.00 95.56 101 HIS A N 1
ATOM 811 C CA . HIS A 1 101 ? -20.948 -3.977 2.756 1.00 95.56 101 HIS A CA 1
ATOM 812 C C . HIS A 1 101 ? -19.962 -4.367 3.871 1.00 95.56 101 HIS A C 1
ATOM 814 O O . HIS A 1 101 ? -18.756 -4.269 3.663 1.00 95.56 101 HIS A O 1
ATOM 820 N N . PRO A 1 102 ? -20.418 -4.889 5.029 1.00 92.31 102 PRO A N 1
ATOM 821 C CA . PRO A 1 102 ? -19.556 -5.170 6.188 1.00 92.31 102 PRO A CA 1
ATOM 822 C C . PRO A 1 102 ? -18.470 -6.234 5.960 1.00 92.31 102 PRO A C 1
ATOM 824 O O . PRO A 1 102 ? -17.573 -6.378 6.782 1.00 92.31 102 PRO A O 1
ATOM 827 N N . ARG A 1 103 ? -18.553 -7.010 4.872 1.00 93.06 103 ARG A N 1
ATOM 828 C CA . ARG A 1 103 ? -17.542 -8.017 4.485 1.00 93.06 103 ARG A CA 1
ATOM 829 C C . ARG A 1 103 ? -16.626 -7.568 3.344 1.00 93.06 103 ARG A C 1
ATOM 831 O O . ARG A 1 103 ? -15.844 -8.374 2.856 1.00 93.06 103 ARG A O 1
ATOM 838 N N . ILE A 1 104 ? -16.759 -6.324 2.891 1.00 94.44 104 ILE A N 1
ATOM 839 C CA . ILE A 1 104 ? -15.917 -5.742 1.848 1.00 94.44 104 ILE A CA 1
ATOM 840 C C . ILE A 1 104 ? -15.153 -4.580 2.486 1.00 94.44 104 ILE A C 1
ATOM 842 O O . ILE A 1 104 ? -15.789 -3.712 3.086 1.00 94.44 104 ILE A O 1
ATOM 846 N N . PRO A 1 105 ? -13.813 -4.551 2.401 1.00 95.69 105 PRO A N 1
ATOM 847 C CA . PRO A 1 105 ? -13.054 -3.434 2.939 1.00 95.69 105 PRO A CA 1
ATOM 848 C C . PRO A 1 105 ? -13.436 -2.131 2.245 1.00 95.69 105 PRO A C 1
ATOM 850 O O . PRO A 1 105 ? -13.557 -2.083 1.021 1.00 95.69 105 PRO A O 1
ATOM 853 N N . LYS A 1 106 ? -13.596 -1.067 3.027 1.00 96.06 106 LYS A N 1
ATOM 854 C CA . LYS A 1 106 ? -13.986 0.238 2.496 1.00 96.06 106 LYS A CA 1
ATOM 855 C C . LYS A 1 106 ? -12.848 0.900 1.730 1.00 96.06 106 LYS A C 1
ATOM 857 O O . LYS A 1 106 ? -11.691 0.859 2.163 1.00 96.06 106 LYS A O 1
ATOM 862 N N . LEU A 1 107 ? -13.195 1.586 0.645 1.00 97.38 107 LEU A N 1
ATOM 863 C CA . LEU A 1 107 ? -12.328 2.597 0.053 1.00 97.38 107 LEU A CA 1
ATOM 864 C C . LEU A 1 107 ? -12.134 3.744 1.057 1.00 97.38 107 LEU A C 1
ATOM 866 O O . LEU A 1 107 ? -13.098 4.228 1.647 1.00 97.38 107 LEU A O 1
ATOM 870 N N . ILE A 1 108 ? -10.889 4.180 1.250 1.00 95.31 108 ILE A N 1
ATOM 871 C CA . ILE A 1 108 ? -10.573 5.390 2.022 1.00 95.31 108 ILE A CA 1
ATOM 872 C C . ILE A 1 108 ? -10.284 6.538 1.065 1.00 95.31 108 ILE A C 1
ATOM 874 O O . ILE A 1 108 ? -10.847 7.619 1.201 1.00 95.31 108 ILE A O 1
ATOM 878 N N . THR A 1 109 ? -9.392 6.316 0.099 1.00 95.06 109 THR A N 1
ATOM 879 C CA . THR A 1 109 ? -9.108 7.288 -0.955 1.00 95.06 109 THR A CA 1
ATOM 880 C C . THR A 1 109 ? -8.344 6.635 -2.101 1.00 95.06 109 THR A C 1
ATOM 882 O O . THR A 1 109 ? -7.583 5.688 -1.898 1.00 95.06 109 THR A O 1
ATOM 885 N N . TYR A 1 110 ? -8.514 7.180 -3.298 1.00 94.75 110 TYR A N 1
ATOM 886 C CA . TYR A 1 110 ? -7.626 6.958 -4.426 1.00 94.75 110 TYR A CA 1
ATOM 887 C C . TYR A 1 110 ? -7.047 8.291 -4.871 1.00 94.75 110 TYR A C 1
ATOM 889 O O . TYR A 1 110 ? -7.729 9.315 -4.875 1.00 94.75 110 TYR A O 1
ATOM 897 N N . GLN A 1 111 ? -5.781 8.271 -5.264 1.00 91.06 111 GLN A N 1
ATOM 898 C CA . GLN A 1 111 ? -5.129 9.433 -5.833 1.00 91.06 111 GLN A CA 1
ATOM 899 C C . GLN A 1 111 ? -4.041 9.031 -6.818 1.00 91.06 111 GLN A C 1
ATOM 901 O O . GLN A 1 111 ? -3.369 8.008 -6.668 1.00 91.06 111 GLN A O 1
ATOM 906 N N . ARG A 1 112 ? -3.807 9.915 -7.785 1.00 87.69 112 ARG A N 1
ATOM 907 C CA . ARG A 1 112 ? -2.649 9.851 -8.665 1.00 87.69 112 ARG A CA 1
ATOM 908 C C . ARG A 1 112 ? -1.676 10.959 -8.285 1.00 87.69 112 ARG A C 1
ATOM 910 O O . ARG A 1 112 ? -1.964 12.138 -8.472 1.00 87.69 112 ARG A O 1
ATOM 917 N N . ALA A 1 113 ? -0.531 10.583 -7.729 1.00 83.00 113 ALA A N 1
ATOM 918 C CA . ALA A 1 113 ? 0.511 11.504 -7.295 1.00 83.00 113 ALA A CA 1
ATOM 919 C C . ALA A 1 113 ? 1.744 11.321 -8.179 1.00 83.00 113 ALA A C 1
ATOM 921 O O . ALA A 1 113 ? 2.341 10.248 -8.206 1.00 83.00 113 ALA A O 1
ATOM 922 N N . ARG A 1 114 ? 2.118 12.373 -8.922 1.00 81.75 114 ARG A N 1
ATOM 923 C CA . ARG A 1 114 ? 3.316 12.395 -9.789 1.00 81.75 114 ARG A CA 1
ATOM 924 C C . ARG A 1 114 ? 3.424 11.161 -10.700 1.00 81.75 114 ARG A C 1
ATOM 926 O O . ARG A 1 114 ? 4.473 10.540 -10.796 1.00 81.75 114 ARG A O 1
ATOM 933 N N . GLY A 1 115 ? 2.311 10.779 -11.323 1.00 80.81 115 GLY A N 1
ATOM 934 C CA . GLY A 1 115 ? 2.243 9.624 -12.223 1.00 80.81 115 GLY A CA 1
ATOM 935 C C . GLY A 1 115 ? 2.045 8.275 -11.529 1.00 80.81 115 GLY A C 1
ATOM 936 O O . GLY A 1 115 ? 1.635 7.335 -12.194 1.00 80.81 115 GLY A O 1
ATOM 937 N N . GLN A 1 116 ? 2.226 8.173 -10.211 1.00 84.38 116 GLN A N 1
ATOM 938 C CA . GLN A 1 116 ? 1.963 6.950 -9.456 1.00 84.38 116 GLN A CA 1
ATOM 939 C C . GLN A 1 116 ? 0.523 6.912 -8.934 1.00 84.38 116 GLN A C 1
ATOM 941 O O . GLN A 1 116 ? 0.052 7.855 -8.297 1.00 84.38 116 GLN A O 1
ATOM 946 N N . SER A 1 117 ? -0.160 5.794 -9.167 1.00 90.12 117 SER A N 1
ATOM 947 C CA . SER A 1 117 ? -1.492 5.523 -8.625 1.00 90.12 117 SER A CA 1
ATOM 948 C C . SER A 1 117 ? -1.371 4.936 -7.224 1.00 90.12 117 SER A C 1
ATOM 950 O O . SER A 1 117 ? -0.583 4.013 -6.991 1.00 90.12 117 SER A O 1
ATOM 952 N N . ILE A 1 118 ? -2.154 5.473 -6.292 1.00 92.12 118 ILE A N 1
ATOM 953 C CA . ILE A 1 118 ? -2.152 5.083 -4.885 1.00 92.12 118 ILE A CA 1
ATOM 954 C C . ILE A 1 118 ? -3.597 4.876 -4.445 1.00 92.12 118 ILE A C 1
ATOM 956 O O . ILE A 1 118 ? -4.399 5.808 -4.477 1.00 92.12 118 ILE A O 1
ATOM 960 N N . LEU A 1 119 ? -3.909 3.660 -4.008 1.00 95.25 119 LEU A N 1
ATOM 961 C CA . LEU A 1 119 ? -5.193 3.292 -3.417 1.00 95.25 119 LEU A CA 1
ATOM 962 C C . LEU A 1 119 ? -4.991 3.028 -1.925 1.00 95.25 119 LEU A C 1
ATOM 964 O O . LEU A 1 119 ? -4.131 2.236 -1.536 1.00 95.25 119 LEU A O 1
ATOM 968 N N . VAL A 1 120 ? -5.798 3.677 -1.093 1.00 96.69 120 VAL A N 1
ATOM 969 C CA . VAL A 1 120 ? -5.878 3.428 0.343 1.00 96.69 120 VAL A CA 1
ATOM 970 C C . VAL A 1 120 ? -7.243 2.856 0.669 1.00 96.69 120 VAL A C 1
ATOM 972 O O . VAL A 1 120 ? -8.276 3.430 0.323 1.00 96.69 120 VAL A O 1
ATOM 975 N N . MET A 1 121 ? -7.238 1.730 1.366 1.00 97.31 121 MET A N 1
ATOM 976 C CA . MET A 1 121 ? -8.440 1.010 1.765 1.00 97.31 121 MET A CA 1
ATOM 977 C C . MET A 1 121 ? -8.320 0.520 3.208 1.00 97.31 121 MET A C 1
ATOM 979 O O . MET A 1 121 ? -7.226 0.473 3.779 1.00 97.31 121 MET A O 1
ATOM 983 N N . GLU A 1 122 ? -9.446 0.152 3.805 1.00 96.94 122 GLU A N 1
ATOM 984 C CA . GLU A 1 122 ? -9.479 -0.546 5.086 1.00 96.94 122 GLU A CA 1
ATOM 985 C C . GLU A 1 122 ? -8.706 -1.873 5.001 1.00 96.94 122 GLU A C 1
ATOM 987 O O . GLU A 1 122 ? -8.720 -2.570 3.982 1.00 96.94 122 GLU A O 1
ATOM 992 N N . ARG A 1 123 ? -8.020 -2.251 6.084 1.00 95.50 123 ARG A N 1
ATOM 993 C CA . ARG A 1 123 ? -7.417 -3.582 6.188 1.00 95.50 123 ARG A CA 1
ATOM 994 C C . ARG A 1 123 ? -8.464 -4.600 6.629 1.00 95.50 123 ARG A C 1
ATOM 996 O O . ARG A 1 123 ? -8.964 -4.518 7.747 1.00 95.50 123 ARG A O 1
ATOM 1003 N N . ALA A 1 124 ? -8.710 -5.606 5.791 1.00 93.12 124 ALA A N 1
ATOM 1004 C CA . ALA A 1 124 ? -9.518 -6.759 6.176 1.00 93.12 124 ALA A CA 1
ATOM 1005 C C . ALA A 1 124 ? -8.924 -7.456 7.423 1.00 93.12 124 ALA A C 1
ATOM 1007 O O . ALA A 1 124 ? -7.704 -7.655 7.482 1.00 93.12 124 ALA A O 1
ATOM 1008 N N . PRO A 1 125 ? -9.749 -7.835 8.414 1.00 89.19 125 PRO A N 1
ATOM 1009 C CA . PRO A 1 125 ? -9.275 -8.543 9.596 1.00 89.19 125 PRO A CA 1
ATOM 1010 C C . PRO A 1 125 ? -8.906 -9.997 9.270 1.00 89.19 125 PRO A C 1
ATOM 1012 O O . PRO A 1 125 ? -9.391 -10.584 8.305 1.00 89.19 125 PRO A O 1
ATOM 1015 N N . GLY A 1 126 ? -8.096 -10.610 10.134 1.00 89.75 126 GLY A N 1
ATOM 1016 C CA . GLY A 1 126 ? -7.761 -12.031 10.037 1.00 89.75 126 GLY A CA 1
ATOM 1017 C C . GLY A 1 126 ? -6.672 -12.346 9.010 1.00 89.75 126 GLY A C 1
ATOM 1018 O O . GLY A 1 126 ? -5.763 -11.547 8.783 1.00 89.75 126 GLY A O 1
ATOM 1019 N N . TRP A 1 127 ? -6.712 -13.564 8.466 1.00 87.94 127 TRP A N 1
ATOM 1020 C CA . TRP A 1 127 ? -5.702 -14.094 7.544 1.00 87.94 127 TRP A CA 1
ATOM 1021 C C . TRP A 1 127 ? -6.222 -14.137 6.112 1.00 87.94 127 TRP A C 1
ATOM 1023 O O . TRP A 1 1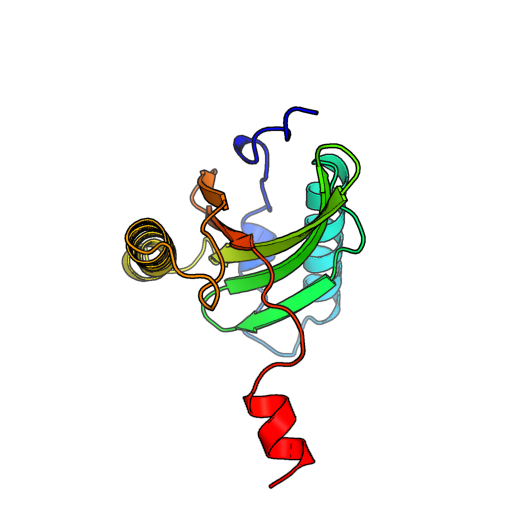27 ? -7.424 -14.255 5.880 1.00 87.94 127 TRP A O 1
ATOM 1033 N N . ASN A 1 128 ? -5.296 -14.095 5.151 1.00 88.31 128 ASN A N 1
ATOM 1034 C CA . ASN A 1 128 ? -5.623 -14.388 3.762 1.00 88.31 128 ASN A CA 1
ATOM 1035 C C . ASN A 1 128 ? -6.183 -15.821 3.677 1.00 88.31 128 ASN A C 1
ATOM 1037 O O . ASN A 1 128 ? -5.591 -16.751 4.224 1.00 88.31 128 ASN A O 1
ATOM 1041 N N . LEU A 1 129 ? -7.312 -15.997 2.987 1.00 91.44 129 LEU A N 1
ATOM 1042 C CA . LEU A 1 129 ? -7.958 -17.298 2.813 1.00 91.44 129 LEU A CA 1
ATOM 1043 C C . LEU A 1 129 ? -7.047 -18.335 2.146 1.00 91.44 129 LEU A C 1
ATOM 1045 O O . LEU A 1 129 ? -7.115 -19.505 2.500 1.00 91.44 129 LEU A O 1
ATOM 1049 N N . GLU A 1 130 ? -6.139 -17.919 1.263 1.00 89.44 130 GLU A N 1
ATOM 1050 C CA . GLU A 1 130 ? -5.103 -18.795 0.704 1.00 89.44 130 GLU A CA 1
ATOM 1051 C C . GLU A 1 130 ? -4.185 -19.347 1.805 1.00 89.44 130 GLU A C 1
ATOM 1053 O O . GLU A 1 130 ? -3.916 -20.543 1.856 1.00 89.44 130 GLU A O 1
ATOM 1058 N N . GLN A 1 131 ? -3.760 -18.503 2.752 1.00 88.81 131 GLN A N 1
ATOM 1059 C CA . GLN A 1 131 ? -2.945 -18.942 3.890 1.00 88.81 131 GLN A CA 1
ATOM 1060 C C . GLN A 1 131 ? -3.721 -19.877 4.817 1.00 88.81 131 GLN A C 1
ATOM 1062 O O . GLN A 1 131 ? -3.124 -20.751 5.444 1.00 88.81 131 GLN A O 1
ATOM 1067 N N . VAL A 1 132 ? -5.034 -19.670 4.942 1.00 91.88 132 VAL A N 1
ATOM 1068 C CA . VAL A 1 132 ? -5.907 -20.557 5.715 1.00 91.88 132 VAL A CA 1
ATOM 1069 C C . VAL A 1 132 ? -6.010 -21.915 5.027 1.00 91.88 132 VAL A C 1
ATOM 1071 O O . VAL A 1 132 ? -5.754 -22.919 5.685 1.00 91.88 132 VAL A O 1
ATOM 1074 N N . SER A 1 133 ? -6.288 -21.950 3.720 1.00 93.19 133 SER A N 1
ATOM 1075 C CA . SER A 1 133 ? -6.358 -23.197 2.946 1.00 93.19 133 SER A CA 1
ATOM 1076 C C . SER A 1 133 ? -5.038 -23.964 3.006 1.00 93.19 133 SER A C 1
ATOM 1078 O O . SER A 1 133 ? -5.022 -25.120 3.403 1.00 93.19 133 SER A O 1
ATOM 1080 N N . LEU A 1 134 ? -3.894 -23.307 2.795 1.00 92.62 134 LEU A N 1
ATOM 1081 C CA . LEU A 1 134 ? -2.587 -23.971 2.900 1.00 92.62 134 LEU A CA 1
ATOM 1082 C C . LEU A 1 134 ? -2.310 -24.589 4.282 1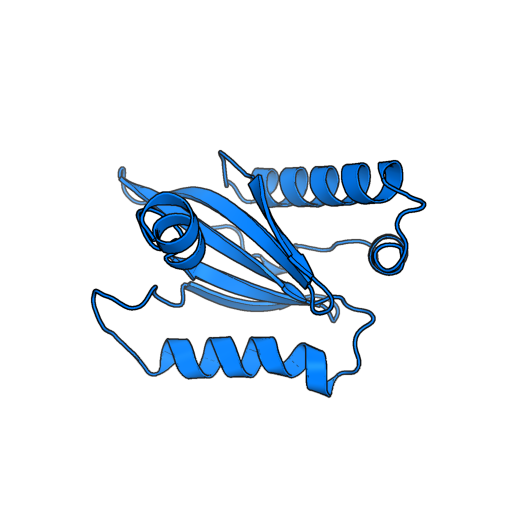.00 92.62 134 LEU A C 1
ATOM 1084 O O . LEU A 1 134 ? -1.520 -25.523 4.388 1.00 92.62 134 LEU A O 1
ATOM 1088 N N . LYS A 1 135 ? -2.927 -24.068 5.349 1.00 91.75 135 LYS A N 1
ATOM 1089 C CA . LYS A 1 135 ? -2.768 -24.594 6.713 1.00 91.75 135 LYS A CA 1
ATOM 1090 C C . LYS A 1 135 ? -3.777 -25.680 7.073 1.00 91.75 135 LYS A C 1
ATOM 1092 O O . LYS A 1 135 ? -3.495 -26.450 7.987 1.00 91.75 135 LYS A O 1
ATOM 1097 N N . GLN A 1 136 ? -4.948 -25.693 6.441 1.00 93.12 136 GLN A N 1
ATOM 1098 C CA . GLN A 1 136 ? -6.089 -26.515 6.860 1.00 93.12 136 GLN A CA 1
ATOM 1099 C C . GLN A 1 136 ? -6.505 -27.577 5.832 1.00 93.12 136 GLN A C 1
ATOM 1101 O O . GLN A 1 136 ? -7.237 -28.489 6.210 1.00 93.12 136 GLN A O 1
ATOM 1106 N N . GLY A 1 137 ? -6.002 -27.508 4.596 1.00 71.31 137 GLY A N 1
ATOM 1107 C CA . GLY A 1 137 ? -6.372 -28.389 3.483 1.00 71.31 137 GLY A CA 1
ATOM 1108 C C . GLY A 1 137 ? -7.525 -27.824 2.668 1.00 71.31 137 GLY A C 1
ATOM 1109 O O . GLY A 1 137 ? -8.419 -28.632 2.344 1.00 71.31 137 GLY A O 1
#

Foldseek 3Di:
DDQDPCLPPDDDLVLLPPPPDPPCPPSVVVSQVSNVVSVVVSAWAPWDFPDDDPFFTKIKTWHDDPNDIFIKIKTKGRLPDDPVSQCVLVVVLVVQCVDDDPQRWHWPDWDQHPSMTMTMTGDDDDDDVVVVVVVPD

Sequence (137 aa):
MSQAPLQQFYIPEEQSVYLLSHHDARKLKDWVALCQAQLAQLGYSNIELIGKGAYGFVFAGSAWQQGVKAHYVFKFSRITLPTHLQERLEEEAFMLDQVSHPRIPKLITYQRARGQSILVMERAPGWNLEQVSLKQG

Secondary structure (DSSP, 8-state):
-PPPPGGG----GGGGTTTTSTT-HHHHHHHHHHHHHHHHHTT-EEEEEEEE-SSEEEEEEEEEETTEEEEEEEEEE-TTS-HHHHHHHHHHHHHHHT---TTSPPEEEEEEETTEEEEEEEPPSS--HHHHHHHH-